Protein AF-A0A830GRB6-F1 (afdb_monomer)

Sequence (110 aa):
MAAAAADVAAIAKLDQRDVKALTEPMDIYADDPATRDDQIAVYNHGTRYVIDLVAETCDCPDMLHRRPAGGCKHTRRVAFMRGEREIPAGVDREAIDDALLEHIDDGGSR

pLDDT: mean 88.27, std 12.14, range [38.5, 97.19]

Solvent-accessible surface area (backbone atoms only — not comparable to full-atom values): 6394 Å² total; per-residue (Å²): 113,70,64,65,54,51,30,54,57,47,51,71,68,55,48,76,46,50,50,48,27,44,42,45,73,52,50,77,35,69,81,40,92,90,47,51,99,58,23,36,35,37,37,44,90,90,42,80,32,50,30,36,67,85,81,67,40,48,74,44,76,62,25,75,78,20,68,91,72,79,55,34,34,65,56,47,33,51,30,43,44,71,62,78,37,83,79,47,86,75,58,65,67,91,57,38,20,63,68,50,50,52,44,49,72,74,62,42,86,124

Structure (mmCIF, N/CA/C/O backbone):
data_AF-A0A830GRB6-F1
#
_entry.id   AF-A0A830GRB6-F1
#
loop_
_atom_site.group_PDB
_atom_site.id
_atom_site.type_symbol
_atom_site.label_atom_id
_atom_site.label_alt_id
_atom_site.label_comp_id
_atom_site.label_asym_id
_atom_site.label_entity_id
_atom_site.label_seq_id
_atom_site.pdbx_PDB_ins_code
_atom_site.Cartn_x
_atom_site.Cartn_y
_atom_site.Cartn_z
_atom_site.occupancy
_atom_site.B_iso_or_equiv
_atom_site.auth_seq_id
_atom_site.auth_comp_id
_atom_site.auth_asym_id
_atom_site.auth_atom_id
_atom_site.pdbx_PDB_model_num
ATOM 1 N N . MET A 1 1 ? -24.861 0.299 19.609 1.00 54.81 1 MET A N 1
ATOM 2 C CA . MET A 1 1 ? -23.697 0.372 20.524 1.00 54.81 1 MET A CA 1
ATOM 3 C C . MET A 1 1 ? -22.616 -0.662 20.207 1.00 54.81 1 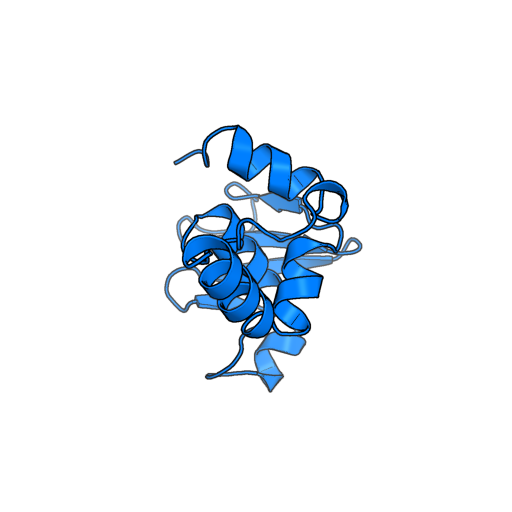MET A C 1
ATOM 5 O O . MET A 1 1 ? -21.455 -0.294 20.251 1.00 54.81 1 MET A O 1
ATOM 9 N N . ALA A 1 2 ? -22.956 -1.907 19.836 1.00 60.47 2 ALA A N 1
ATOM 10 C CA . ALA A 1 2 ? -21.959 -2.930 19.478 1.00 60.47 2 ALA A CA 1
ATOM 11 C C . ALA A 1 2 ? -21.102 -2.587 18.235 1.00 60.47 2 ALA A C 1
ATOM 13 O O . ALA A 1 2 ? -19.899 -2.806 18.268 1.00 60.47 2 ALA A O 1
ATOM 14 N N . ALA A 1 3 ? -21.696 -1.998 17.186 1.00 60.66 3 ALA A N 1
ATOM 15 C CA . ALA A 1 3 ? -20.972 -1.613 15.965 1.00 60.66 3 ALA A CA 1
ATOM 16 C C . ALA A 1 3 ? -19.862 -0.574 16.232 1.00 60.66 3 ALA A C 1
ATOM 18 O O . ALA A 1 3 ? -18.704 -0.831 15.940 1.00 60.66 3 ALA A O 1
ATOM 19 N N . ALA A 1 4 ? -20.183 0.520 16.932 1.00 62.38 4 ALA A N 1
ATOM 20 C CA . ALA A 1 4 ? -19.200 1.552 17.278 1.00 62.38 4 ALA A CA 1
ATOM 21 C C . ALA A 1 4 ? -18.025 1.024 18.132 1.00 62.38 4 ALA A C 1
ATOM 23 O O . ALA A 1 4 ? -16.897 1.483 17.991 1.00 62.38 4 ALA A O 1
ATOM 24 N N . ALA A 1 5 ? -18.266 0.046 19.014 1.00 68.31 5 ALA A N 1
ATOM 25 C CA . ALA A 1 5 ? -17.193 -0.582 19.788 1.00 68.31 5 ALA A CA 1
ATOM 26 C C . ALA A 1 5 ? -16.285 -1.472 18.917 1.00 68.31 5 ALA A C 1
ATOM 28 O O . ALA A 1 5 ? -15.077 -1.528 19.153 1.00 68.31 5 ALA A O 1
ATOM 29 N N . ALA A 1 6 ? -16.851 -2.141 17.905 1.00 70.06 6 ALA A N 1
ATOM 30 C CA . ALA A 1 6 ? -16.086 -2.909 16.926 1.00 70.06 6 ALA A CA 1
ATOM 31 C C . ALA A 1 6 ? -15.216 -1.994 16.046 1.00 70.06 6 ALA A C 1
ATOM 33 O O . ALA A 1 6 ? -14.046 -2.312 15.830 1.00 70.06 6 ALA A O 1
ATOM 34 N N . ASP A 1 7 ? -15.735 -0.831 15.641 1.00 79.12 7 ASP A N 1
ATOM 35 C CA . ASP A 1 7 ? -14.987 0.159 14.855 1.00 79.12 7 ASP A CA 1
ATOM 36 C C . ASP A 1 7 ? -13.774 0.699 15.622 1.00 79.12 7 ASP A C 1
ATOM 38 O O . ASP A 1 7 ? -12.660 0.710 15.100 1.00 79.12 7 ASP A O 1
ATOM 42 N N . VAL A 1 8 ? -13.944 1.062 16.900 1.00 82.62 8 VAL A N 1
ATOM 43 C CA . VAL A 1 8 ? -12.832 1.526 17.752 1.00 82.62 8 VAL A CA 1
ATOM 44 C C . VAL A 1 8 ? -11.763 0.442 17.918 1.00 82.62 8 VAL A C 1
ATOM 46 O O . VAL A 1 8 ? -10.569 0.733 17.842 1.00 82.62 8 VAL A O 1
ATOM 49 N N . ALA A 1 9 ? -12.166 -0.817 18.113 1.00 85.56 9 ALA A N 1
ATOM 50 C CA . ALA A 1 9 ? -11.226 -1.929 18.234 1.00 85.56 9 ALA A CA 1
ATOM 51 C C . ALA A 1 9 ? -10.479 -2.217 16.920 1.00 85.56 9 ALA A C 1
ATOM 53 O O . ALA A 1 9 ? -9.319 -2.627 16.959 1.00 85.56 9 ALA A O 1
ATOM 54 N N . ALA A 1 10 ? -11.120 -2.015 15.767 1.00 86.25 10 ALA A N 1
ATOM 55 C CA . ALA A 1 10 ? -10.490 -2.156 14.458 1.00 86.25 10 ALA A CA 1
ATOM 56 C C . ALA A 1 10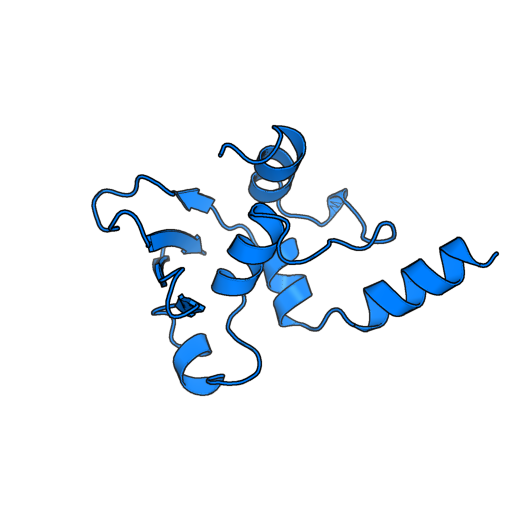 ? -9.484 -1.025 14.192 1.00 86.25 10 ALA A C 1
ATOM 58 O O . ALA A 1 10 ? -8.353 -1.302 13.799 1.00 86.25 10 ALA A O 1
ATOM 59 N N . ILE A 1 11 ? -9.842 0.224 14.508 1.00 88.38 11 ILE A N 1
ATOM 60 C CA . ILE A 1 11 ? -8.931 1.376 14.422 1.00 88.38 11 ILE A CA 1
ATOM 61 C C . ILE A 1 11 ? -7.717 1.180 15.337 1.00 88.38 11 ILE A C 1
ATOM 63 O O . ILE A 1 11 ? -6.591 1.423 14.919 1.00 88.38 11 ILE A O 1
ATOM 67 N N . ALA A 1 12 ? -7.912 0.672 16.558 1.00 89.75 12 ALA A N 1
ATOM 68 C CA . ALA A 1 12 ? -6.823 0.432 17.509 1.00 89.75 12 ALA A CA 1
ATOM 69 C C . ALA A 1 12 ? -5.793 -0.619 17.042 1.00 89.75 12 ALA A C 1
ATOM 71 O O . ALA A 1 12 ? -4.708 -0.702 17.615 1.00 89.75 12 ALA A O 1
ATOM 72 N N . LYS A 1 13 ? -6.118 -1.430 16.025 1.00 90.44 13 LYS A N 1
ATOM 73 C CA . LYS A 1 13 ? -5.185 -2.387 15.407 1.00 90.44 13 LYS A CA 1
ATOM 74 C C . LYS A 1 13 ? -4.341 -1.769 14.294 1.00 90.44 13 LYS A C 1
ATOM 76 O O . LYS A 1 13 ? -3.365 -2.399 13.891 1.00 90.44 13 LYS A O 1
ATOM 81 N N . LEU A 1 14 ? -4.712 -0.590 13.789 1.00 92.50 14 LEU A N 1
ATOM 82 C CA . LEU A 1 14 ? -3.916 0.118 12.793 1.00 92.50 14 LEU A CA 1
ATOM 83 C C . LEU A 1 14 ? -2.641 0.637 13.455 1.00 92.50 14 LEU A C 1
ATOM 85 O O . LEU A 1 14 ? -2.691 1.391 14.427 1.00 92.50 14 LEU A O 1
ATOM 89 N N . ASP A 1 15 ? -1.489 0.242 12.926 1.00 93.12 15 ASP A N 1
ATOM 90 C CA . ASP A 1 15 ? -0.208 0.781 13.375 1.00 93.12 15 ASP A CA 1
ATOM 91 C C . ASP A 1 15 ? 0.254 1.958 12.490 1.00 93.12 15 ASP A C 1
ATOM 93 O O . ASP A 1 15 ? -0.382 2.336 11.505 1.00 93.12 15 ASP A O 1
ATOM 97 N N . GLN A 1 16 ? 1.407 2.549 12.815 1.00 93.56 16 GLN A N 1
ATOM 98 C CA . GLN A 1 16 ? 1.951 3.692 12.071 1.00 93.56 16 GLN A CA 1
ATOM 99 C C . GLN A 1 16 ? 2.134 3.421 10.564 1.00 93.56 16 GLN A C 1
ATOM 101 O O . GLN A 1 16 ? 2.063 4.348 9.758 1.00 93.56 16 GLN A O 1
ATOM 106 N N . ARG A 1 17 ? 2.432 2.185 10.158 1.00 94.81 17 ARG A N 1
ATOM 107 C CA . ARG A 1 17 ? 2.605 1.820 8.748 1.00 94.81 17 ARG A CA 1
ATOM 108 C C . ARG A 1 17 ? 1.275 1.623 8.046 1.00 94.81 17 ARG A C 1
ATOM 110 O O . ARG A 1 17 ? 1.235 1.893 6.854 1.00 94.81 17 ARG A O 1
ATOM 117 N N . ASP A 1 18 ? 0.221 1.241 8.759 1.00 95.62 18 ASP A N 1
ATOM 118 C CA . ASP A 1 18 ? -1.136 1.292 8.210 1.00 95.62 18 ASP A CA 1
ATOM 119 C C . ASP A 1 18 ? -1.563 2.724 7.960 1.00 95.62 18 ASP A C 1
ATOM 121 O O . ASP A 1 18 ? -2.006 3.036 6.865 1.00 95.62 18 ASP A O 1
ATOM 125 N N . VAL A 1 19 ? -1.338 3.609 8.933 1.00 96.06 19 VAL A N 1
ATOM 126 C CA . VAL A 1 19 ? -1.643 5.034 8.772 1.00 96.06 19 VAL A CA 1
ATOM 127 C C . VAL A 1 19 ? -0.891 5.592 7.566 1.00 96.06 19 VAL A C 1
ATOM 129 O O . VAL A 1 19 ? -1.507 6.120 6.655 1.00 96.06 19 VAL A O 1
ATOM 132 N N . LYS A 1 20 ? 0.427 5.376 7.478 1.00 96.62 20 LYS A N 1
ATOM 133 C CA . LYS A 1 20 ? 1.215 5.811 6.311 1.00 96.62 20 LYS A CA 1
ATOM 134 C C . LYS A 1 20 ? 0.750 5.170 5.004 1.00 96.62 20 LYS A C 1
ATOM 136 O O . LYS A 1 20 ? 0.777 5.821 3.969 1.00 96.62 20 LYS A O 1
ATOM 141 N N . ALA A 1 21 ? 0.358 3.899 5.041 1.00 96.81 21 ALA A N 1
ATOM 142 C CA . ALA A 1 21 ? -0.182 3.217 3.878 1.00 96.81 21 ALA A CA 1
ATOM 143 C C . ALA A 1 21 ? -1.521 3.809 3.439 1.00 96.81 21 ALA A C 1
ATOM 145 O O . ALA A 1 21 ? -1.765 3.840 2.247 1.00 96.81 21 ALA A O 1
ATOM 146 N N . LEU A 1 22 ? -2.355 4.306 4.348 1.00 97.00 22 LEU A N 1
ATOM 147 C CA . LEU A 1 22 ? -3.633 4.929 4.012 1.00 97.00 22 LEU A CA 1
ATOM 148 C C . LEU A 1 22 ? -3.473 6.385 3.563 1.00 97.00 22 LEU A C 1
ATOM 150 O O . LEU A 1 22 ? -4.133 6.777 2.614 1.00 97.00 22 LEU A O 1
ATOM 154 N N . THR A 1 23 ? -2.594 7.164 4.199 1.00 96.81 23 THR A N 1
ATOM 155 C CA . THR A 1 23 ? -2.611 8.634 4.082 1.00 96.81 23 THR A CA 1
ATOM 156 C C . THR A 1 23 ? -1.470 9.250 3.268 1.00 96.81 23 THR A C 1
ATOM 158 O O . THR A 1 23 ? -1.536 10.428 2.938 1.00 96.81 23 THR A O 1
ATOM 161 N N . GLU A 1 24 ? -0.356 8.547 3.022 1.00 97.12 24 GLU A N 1
ATOM 162 C CA . GLU A 1 24 ? 0.741 9.131 2.228 1.00 97.12 24 GLU A CA 1
ATOM 163 C C . GLU A 1 24 ? 0.445 9.033 0.722 1.00 97.12 24 GLU A C 1
ATOM 165 O O . GLU A 1 24 ? -0.062 7.996 0.292 1.00 97.12 24 GLU A O 1
ATOM 170 N N . PRO A 1 25 ? 0.827 10.035 -0.092 1.00 96.31 25 PRO A N 1
ATOM 171 C CA . PRO A 1 25 ? 0.618 9.993 -1.535 1.00 96.31 25 PRO A CA 1
ATOM 172 C C . PRO A 1 25 ? 1.417 8.858 -2.175 1.00 96.31 25 PRO A C 1
ATOM 174 O O . PRO A 1 25 ? 2.655 8.835 -2.096 1.00 96.31 25 PRO A O 1
ATOM 177 N N . MET A 1 26 ? 0.707 7.896 -2.771 1.00 96.38 26 MET A N 1
ATOM 178 C CA . MET A 1 26 ? 1.302 6.760 -3.475 1.00 96.38 26 MET A CA 1
ATOM 179 C C . MET A 1 26 ? 0.453 6.309 -4.659 1.00 96.38 26 MET A C 1
ATOM 181 O O . MET A 1 26 ? -0.707 5.940 -4.493 1.00 96.38 26 MET A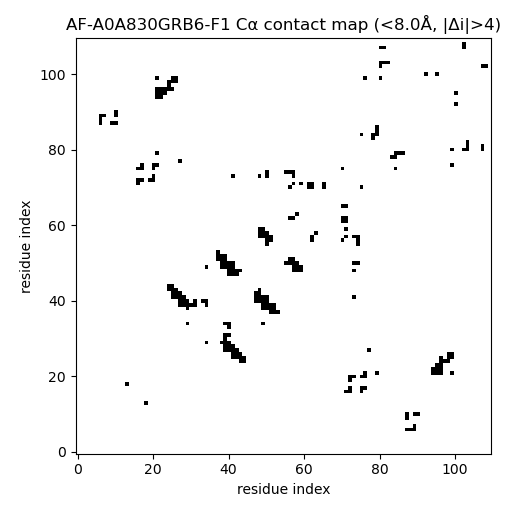 O 1
ATOM 185 N N . ASP A 1 27 ? 1.097 6.189 -5.812 1.00 94.62 27 ASP A N 1
ATOM 186 C CA . ASP A 1 27 ? 0.473 5.679 -7.029 1.00 94.62 27 ASP A CA 1
ATOM 187 C C . ASP A 1 27 ? 0.794 4.194 -7.205 1.00 94.62 27 ASP A C 1
ATOM 189 O O . ASP A 1 27 ? 1.925 3.763 -6.949 1.00 94.62 27 ASP A O 1
ATOM 193 N N . ILE A 1 28 ? -0.184 3.409 -7.655 1.00 94.25 28 ILE A N 1
ATOM 194 C CA . ILE A 1 28 ? -0.030 1.973 -7.884 1.00 94.25 28 ILE A CA 1
ATOM 195 C C . ILE A 1 28 ? -0.225 1.668 -9.368 1.00 94.25 28 ILE A C 1
ATOM 197 O O . ILE A 1 28 ? -1.201 2.110 -9.962 1.00 94.25 28 ILE A O 1
ATOM 201 N N . TYR A 1 29 ? 0.682 0.882 -9.944 1.00 93.50 29 TYR A N 1
ATOM 202 C CA . TYR A 1 29 ? 0.634 0.463 -11.343 1.00 93.50 29 TYR A CA 1
ATOM 203 C C . TYR A 1 29 ? 0.826 -1.052 -11.428 1.00 93.50 29 TYR A C 1
ATOM 205 O O . TYR A 1 29 ? 1.884 -1.577 -11.066 1.00 93.50 29 TYR A O 1
ATOM 213 N N . ALA A 1 30 ? -0.212 -1.759 -11.877 1.00 91.00 30 ALA A N 1
ATOM 214 C CA . ALA A 1 30 ? -0.163 -3.205 -12.099 1.00 91.00 30 ALA A CA 1
ATOM 215 C C . ALA A 1 30 ? 0.534 -3.566 -13.425 1.00 91.00 30 ALA A C 1
ATOM 217 O O . ALA A 1 30 ? 1.100 -4.646 -13.554 1.00 91.00 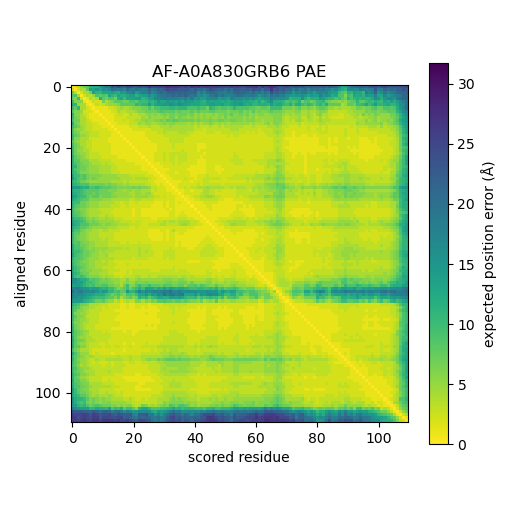30 ALA A O 1
ATOM 218 N N . ASP A 1 31 ? 0.527 -2.648 -14.389 1.00 91.56 31 ASP A N 1
ATOM 219 C CA . ASP A 1 31 ? 1.045 -2.793 -15.750 1.00 91.56 31 ASP A CA 1
ATOM 220 C C . ASP A 1 31 ? 2.348 -2.003 -15.989 1.00 91.56 31 ASP A C 1
ATOM 222 O O 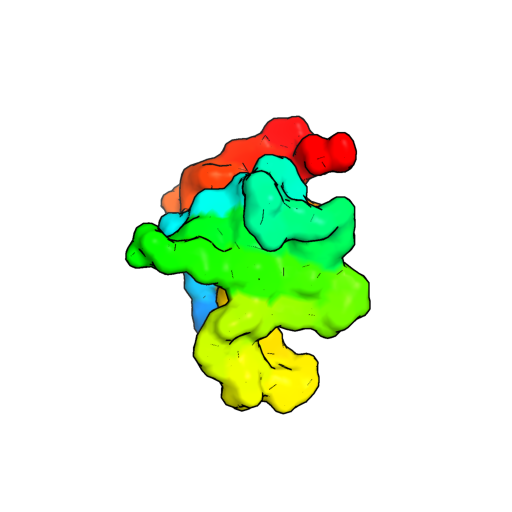. ASP A 1 31 ? 2.662 -1.622 -17.120 1.00 91.56 31 ASP A O 1
ATOM 226 N N . ASP A 1 32 ? 3.134 -1.754 -14.934 1.00 95.25 32 ASP A N 1
ATOM 227 C CA . ASP A 1 32 ? 4.439 -1.097 -15.066 1.00 95.25 32 ASP A CA 1
ATOM 228 C C . ASP A 1 32 ? 5.375 -1.940 -15.960 1.00 95.25 32 ASP A C 1
ATOM 230 O O . ASP A 1 32 ? 5.546 -3.138 -15.737 1.00 95.25 32 ASP A O 1
ATOM 234 N N . PRO A 1 33 ? 6.057 -1.347 -16.957 1.00 93.38 33 PRO A N 1
ATOM 235 C CA . PRO A 1 33 ? 6.941 -2.096 -17.855 1.00 93.38 33 PRO A CA 1
ATOM 236 C C . PRO A 1 33 ? 8.095 -2.844 -17.168 1.00 93.38 33 PRO A C 1
ATOM 238 O O . PRO A 1 33 ? 8.753 -3.671 -17.801 1.00 93.38 33 PRO A O 1
ATOM 241 N N . ALA A 1 34 ? 8.411 -2.514 -15.914 1.00 87.12 34 ALA A N 1
ATOM 242 C CA . ALA A 1 34 ? 9.439 -3.174 -15.121 1.00 87.12 34 ALA A CA 1
ATOM 243 C C . ALA A 1 34 ? 8.899 -4.259 -14.176 1.00 87.12 34 ALA A C 1
ATOM 245 O O . ALA A 1 34 ? 9.706 -4.858 -13.460 1.00 87.12 34 ALA A O 1
ATOM 246 N N . THR A 1 35 ? 7.588 -4.508 -14.146 1.00 95.31 35 THR A N 1
ATOM 247 C CA . THR A 1 35 ? 6.977 -5.581 -13.354 1.00 95.31 35 THR A CA 1
ATOM 248 C C . THR A 1 35 ? 6.656 -6.805 -14.208 1.00 95.31 35 THR A C 1
ATOM 250 O O . THR A 1 35 ? 6.578 -6.760 -15.435 1.00 95.31 35 THR A O 1
ATOM 253 N N . ARG A 1 36 ? 6.543 -7.948 -13.532 1.00 94.19 36 ARG A N 1
ATOM 254 C CA . ARG A 1 36 ? 5.996 -9.202 -14.066 1.00 94.19 36 ARG A CA 1
ATOM 255 C C . ARG A 1 36 ? 4.534 -9.347 -13.635 1.00 94.19 36 ARG A C 1
ATOM 257 O O . ARG A 1 36 ? 4.085 -8.597 -12.778 1.00 94.19 36 ARG A O 1
ATOM 264 N N . ASP A 1 37 ? 3.834 -10.346 -14.167 1.00 91.81 37 ASP A N 1
ATOM 265 C CA . ASP A 1 37 ? 2.412 -10.612 -13.875 1.00 91.81 37 ASP A CA 1
ATOM 266 C C . ASP A 1 37 ? 2.098 -10.765 -12.372 1.00 91.81 37 ASP A C 1
ATOM 268 O O . ASP A 1 37 ? 0.985 -10.496 -11.929 1.00 91.81 37 ASP A O 1
ATOM 272 N N . ASP A 1 38 ? 3.073 -11.206 -11.574 1.00 94.25 38 ASP A N 1
ATOM 273 C CA . ASP A 1 38 ? 2.976 -11.388 -10.125 1.00 94.25 38 ASP A CA 1
ATOM 274 C C . ASP A 1 38 ? 3.528 -10.201 -9.319 1.00 94.25 38 ASP A C 1
ATOM 276 O O . ASP A 1 38 ? 3.756 -10.314 -8.110 1.00 94.25 38 ASP A O 1
ATOM 280 N N . GLN A 1 39 ? 3.763 -9.064 -9.975 1.00 96.31 39 GLN A N 1
ATOM 281 C CA . GLN A 1 39 ? 4.387 -7.895 -9.378 1.00 96.31 39 GLN A CA 1
ATOM 282 C C . GLN A 1 39 ? 3.601 -6.613 -9.629 1.00 96.31 39 GLN A C 1
ATOM 284 O O . GLN A 1 39 ? 3.012 -6.408 -10.682 1.00 96.31 39 GLN A O 1
ATOM 289 N N . ILE A 1 40 ? 3.647 -5.714 -8.649 1.00 95.75 40 ILE A N 1
ATOM 290 C CA . ILE A 1 40 ? 3.012 -4.398 -8.713 1.00 95.75 40 ILE A CA 1
ATOM 291 C C . ILE A 1 40 ? 4.049 -3.325 -8.402 1.00 95.75 40 ILE A C 1
ATOM 293 O O . ILE A 1 40 ? 4.817 -3.452 -7.444 1.00 95.75 40 ILE A O 1
ATOM 297 N N . ALA A 1 41 ? 4.056 -2.250 -9.186 1.00 97.19 41 ALA A N 1
ATOM 298 C CA . ALA A 1 41 ? 4.870 -1.081 -8.908 1.00 97.19 41 ALA A CA 1
ATOM 299 C C . ALA A 1 41 ? 4.092 -0.099 -8.030 1.00 97.19 41 ALA A C 1
ATOM 301 O O . ALA A 1 41 ? 2.932 0.214 -8.291 1.00 97.19 41 ALA A O 1
ATOM 302 N N . VAL A 1 42 ? 4.751 0.416 -6.996 1.00 97.00 42 VAL A N 1
ATOM 303 C CA . VAL A 1 42 ? 4.246 1.515 -6.174 1.00 97.00 42 VAL A CA 1
ATOM 304 C C . VAL A 1 42 ? 5.232 2.664 -6.238 1.00 97.00 42 VAL A C 1
ATOM 306 O O . VAL A 1 42 ? 6.402 2.519 -5.873 1.00 97.00 42 VAL A O 1
ATOM 309 N N . TYR A 1 43 ? 4.753 3.821 -6.668 1.00 96.88 43 TYR A N 1
ATOM 310 C CA . TYR A 1 43 ? 5.516 5.056 -6.666 1.00 96.88 43 TYR A CA 1
ATOM 311 C C . TYR A 1 43 ? 5.226 5.822 -5.383 1.00 96.88 43 TYR A C 1
ATOM 313 O O . TYR A 1 43 ? 4.082 6.051 -5.011 1.00 96.88 43 TYR A O 1
ATOM 321 N N . ASN A 1 44 ? 6.281 6.206 -4.674 1.00 95.88 44 ASN A N 1
ATOM 322 C CA . ASN A 1 44 ? 6.186 6.972 -3.440 1.00 95.88 44 ASN A CA 1
ATOM 323 C C . ASN A 1 44 ? 7.291 8.032 -3.441 1.00 95.88 44 ASN A C 1
ATOM 325 O O . ASN A 1 44 ? 8.472 7.695 -3.554 1.00 95.88 44 ASN A O 1
ATOM 329 N N . HIS A 1 45 ? 6.908 9.310 -3.351 1.00 92.00 45 HIS A N 1
ATOM 330 C CA . HIS A 1 45 ? 7.831 10.453 -3.409 1.00 92.00 45 HIS A CA 1
ATOM 331 C C . HIS A 1 45 ? 8.838 10.368 -4.578 1.00 92.00 45 HIS A C 1
ATOM 333 O O . HIS A 1 45 ? 10.035 10.599 -4.408 1.00 92.00 45 HIS A O 1
ATOM 339 N N . GLY A 1 46 ? 8.363 9.989 -5.771 1.00 91.62 46 GLY A N 1
ATOM 340 C CA . GLY A 1 46 ? 9.187 9.885 -6.982 1.00 91.62 46 GLY A CA 1
ATOM 341 C C . GLY A 1 46 ? 10.123 8.671 -7.038 1.00 91.62 46 GLY A C 1
ATOM 342 O O . GLY A 1 46 ? 10.880 8.535 -7.995 1.00 91.62 46 GLY A O 1
ATOM 343 N N . THR A 1 47 ? 10.076 7.778 -6.046 1.00 95.88 47 THR A N 1
ATOM 344 C CA . THR A 1 47 ? 10.805 6.504 -6.067 1.00 95.88 47 THR A CA 1
ATOM 345 C C . THR A 1 47 ? 9.840 5.365 -6.356 1.00 95.88 47 THR A C 1
ATOM 347 O O . THR A 1 47 ? 8.804 5.252 -5.701 1.00 95.88 47 THR A O 1
ATOM 350 N N . ARG A 1 48 ? 10.193 4.511 -7.318 1.00 97.06 48 ARG A N 1
ATOM 351 C CA . ARG A 1 48 ? 9.462 3.276 -7.604 1.00 97.06 48 ARG A CA 1
ATOM 352 C C . ARG A 1 48 ? 9.943 2.157 -6.690 1.00 97.06 48 ARG A C 1
ATOM 354 O O . ARG A 1 48 ? 11.149 1.951 -6.566 1.00 97.06 48 ARG A O 1
ATOM 361 N N . TYR A 1 49 ? 8.997 1.411 -6.142 1.00 96.62 49 TYR A N 1
ATOM 362 C CA . TYR A 1 49 ? 9.226 0.176 -5.410 1.00 96.62 49 TYR A CA 1
ATOM 363 C C . TYR A 1 49 ? 8.413 -0.949 -6.038 1.00 96.62 49 TYR A C 1
ATOM 365 O O . TYR A 1 49 ? 7.242 -0.752 -6.360 1.00 96.62 49 TYR A O 1
ATOM 373 N N . VAL A 1 50 ? 9.019 -2.117 -6.212 1.00 97.00 50 VAL A N 1
ATOM 374 C CA . VAL A 1 50 ? 8.351 -3.298 -6.765 1.00 97.00 50 VAL A CA 1
ATOM 375 C C . VAL A 1 50 ? 7.923 -4.219 -5.633 1.00 97.00 50 VAL A C 1
ATOM 377 O O . VAL A 1 50 ? 8.702 -4.538 -4.730 1.00 97.00 50 VAL A O 1
ATOM 380 N N . ILE A 1 51 ? 6.662 -4.636 -5.686 1.00 95.62 51 ILE A N 1
ATOM 381 C CA . ILE A 1 51 ? 6.052 -5.570 -4.751 1.00 95.62 51 ILE A CA 1
ATOM 382 C C . ILE A 1 51 ? 5.837 -6.893 -5.466 1.00 95.62 51 ILE A C 1
ATOM 384 O O . ILE A 1 51 ? 5.199 -6.926 -6.508 1.00 95.62 51 ILE A O 1
ATOM 388 N N . ASP A 1 52 ? 6.350 -7.968 -4.888 1.00 94.56 52 ASP A N 1
ATOM 389 C CA . ASP A 1 52 ? 6.093 -9.340 -5.304 1.00 94.56 52 ASP A CA 1
ATOM 390 C C . ASP A 1 52 ? 4.884 -9.868 -4.531 1.00 94.56 52 ASP A C 1
ATOM 392 O O . ASP A 1 52 ? 4.929 -9.959 -3.301 1.00 94.56 52 ASP A O 1
ATOM 396 N N . LEU A 1 53 ? 3.797 -10.170 -5.241 1.00 92.25 53 LEU A N 1
ATOM 397 C CA . LEU A 1 53 ? 2.530 -10.594 -4.646 1.00 92.25 53 LEU A CA 1
ATOM 398 C C . LEU A 1 53 ? 2.592 -12.024 -4.102 1.00 92.25 53 LEU A C 1
ATOM 400 O O . LEU A 1 53 ? 1.859 -12.351 -3.174 1.00 92.25 53 LEU A O 1
ATOM 404 N N . VAL A 1 54 ? 3.471 -12.868 -4.645 1.00 91.25 54 VAL A N 1
ATOM 405 C CA . VAL A 1 54 ? 3.598 -14.275 -4.240 1.00 91.25 54 VAL A CA 1
ATOM 406 C C . VAL A 1 54 ? 4.460 -14.396 -2.989 1.00 91.25 54 VAL A C 1
ATOM 408 O O . VAL A 1 54 ? 4.100 -15.091 -2.042 1.00 91.25 54 VAL A O 1
ATOM 411 N N . ALA A 1 55 ? 5.600 -13.707 -2.959 1.00 90.38 55 ALA A N 1
ATOM 412 C CA . ALA A 1 55 ? 6.468 -13.638 -1.785 1.00 90.38 55 ALA A CA 1
ATOM 413 C C . ALA A 1 55 ? 5.967 -12.629 -0.730 1.00 90.38 55 ALA A C 1
ATOM 415 O O . ALA A 1 55 ? 6.537 -12.522 0.367 1.00 90.38 55 ALA A O 1
ATOM 416 N N . GLU A 1 56 ? 4.947 -11.846 -1.087 1.00 90.25 56 GLU A N 1
ATOM 417 C CA . GLU A 1 56 ? 4.413 -10.705 -0.343 1.00 90.25 56 GLU A CA 1
ATOM 418 C C . GLU A 1 56 ? 5.509 -9.681 0.009 1.00 90.25 56 GLU A C 1
ATOM 420 O O . GLU A 1 56 ? 5.462 -9.049 1.066 1.00 90.25 56 GLU A O 1
ATOM 425 N N . THR A 1 57 ? 6.553 -9.554 -0.826 1.00 92.62 57 THR A N 1
ATOM 426 C CA . THR A 1 57 ? 7.756 -8.722 -0.590 1.00 92.62 57 THR A CA 1
ATOM 427 C C . THR A 1 57 ? 7.717 -7.392 -1.299 1.00 92.62 57 THR A C 1
ATOM 429 O O . THR A 1 57 ? 7.024 -7.231 -2.281 1.00 92.62 57 THR A O 1
ATOM 432 N N . CYS A 1 58 ? 8.465 -6.428 -0.774 1.00 94.75 58 CYS A N 1
ATOM 433 C CA . CYS A 1 58 ? 8.715 -5.140 -1.398 1.00 94.75 58 CYS A CA 1
ATOM 434 C C . CYS A 1 58 ? 10.230 -4.936 -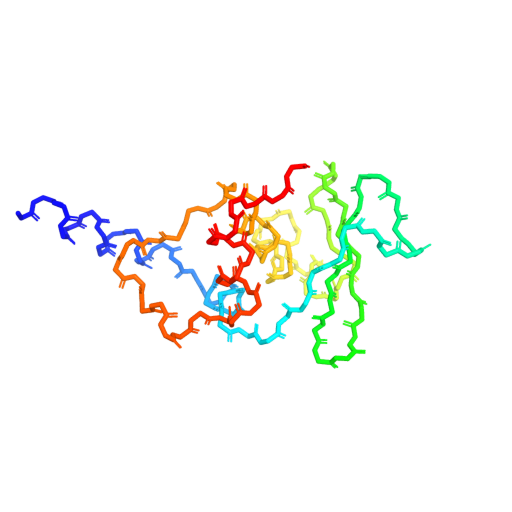1.423 1.00 94.75 58 CYS A C 1
ATOM 436 O O . CYS A 1 58 ? 10.909 -5.309 -0.463 1.00 94.75 58 CYS A O 1
ATOM 438 N N . ASP A 1 59 ? 10.757 -4.340 -2.483 1.00 94.62 59 ASP A N 1
ATOM 439 C CA . ASP A 1 59 ? 12.185 -4.035 -2.623 1.00 94.62 59 ASP A CA 1
ATOM 440 C C . ASP A 1 59 ? 12.643 -2.800 -1.818 1.00 94.62 59 ASP A C 1
ATOM 442 O O . ASP A 1 59 ? 13.826 -2.450 -1.820 1.00 94.62 59 ASP A O 1
ATOM 446 N N . CYS A 1 60 ? 11.735 -2.137 -1.094 1.00 94.81 60 CYS A N 1
ATOM 447 C CA . CYS A 1 60 ? 12.074 -0.945 -0.332 1.00 94.81 60 CYS A CA 1
ATOM 448 C C . CYS A 1 60 ? 12.964 -1.253 0.895 1.00 94.81 60 CYS A C 1
ATOM 450 O O . CYS A 1 60 ? 12.833 -2.308 1.527 1.00 94.81 60 CYS A O 1
ATOM 452 N N . PRO A 1 61 ? 13.819 -0.304 1.332 1.00 92.88 61 PRO A N 1
ATOM 453 C CA . PRO A 1 61 ? 14.702 -0.517 2.483 1.00 92.88 61 PRO A CA 1
ATOM 454 C C . PRO A 1 61 ? 13.971 -0.843 3.796 1.00 92.88 61 PRO A C 1
ATOM 456 O O . PRO A 1 61 ? 14.486 -1.597 4.617 1.00 92.88 61 PRO A O 1
ATOM 459 N N . ASP A 1 62 ? 12.759 -0.312 4.004 1.00 92.12 62 ASP A N 1
ATOM 460 C CA . ASP A 1 62 ? 11.960 -0.591 5.211 1.00 92.12 62 ASP A CA 1
ATOM 461 C C . ASP A 1 62 ? 11.564 -2.077 5.276 1.00 92.12 62 ASP A C 1
ATOM 463 O O . ASP A 1 62 ? 11.559 -2.654 6.360 1.00 92.12 62 ASP A O 1
ATOM 467 N N . MET A 1 63 ? 11.320 -2.734 4.133 1.00 91.44 63 MET A N 1
ATOM 468 C CA . MET A 1 63 ? 10.986 -4.162 4.095 1.00 91.44 63 MET A CA 1
ATOM 469 C C . MET A 1 63 ? 12.138 -5.034 4.611 1.00 91.44 63 MET A C 1
ATOM 471 O O . MET A 1 63 ? 11.896 -5.981 5.363 1.00 91.44 63 MET A O 1
ATOM 475 N N . LEU A 1 64 ? 13.389 -4.695 4.279 1.00 85.56 64 LEU A N 1
ATOM 476 C CA . LEU A 1 64 ? 14.575 -5.450 4.712 1.00 85.56 64 LEU A CA 1
ATOM 477 C C . LEU A 1 64 ? 14.696 -5.531 6.239 1.00 85.56 64 LEU A C 1
ATOM 479 O O . LEU A 1 64 ? 15.160 -6.534 6.775 1.00 85.56 64 LEU A O 1
ATOM 483 N N . HIS A 1 65 ? 14.243 -4.499 6.949 1.00 85.88 65 HIS A N 1
ATOM 484 C CA . HIS A 1 65 ? 14.309 -4.429 8.410 1.00 85.88 65 HIS A CA 1
ATOM 485 C C . HIS A 1 65 ? 13.079 -5.014 9.120 1.00 85.88 65 HIS A C 1
ATOM 487 O O . HIS A 1 65 ? 13.067 -5.105 10.347 1.00 85.88 65 HIS A O 1
ATOM 493 N N . ARG A 1 66 ? 12.027 -5.371 8.374 1.00 81.44 66 ARG A N 1
ATOM 494 C CA . ARG A 1 66 ? 10.697 -5.726 8.907 1.00 81.44 66 ARG A CA 1
ATOM 495 C C . ARG A 1 66 ? 10.236 -7.121 8.478 1.00 81.44 66 ARG A C 1
ATOM 497 O O . ARG A 1 66 ? 9.084 -7.494 8.684 1.00 81.44 66 ARG A O 1
ATOM 504 N N . ARG A 1 67 ? 11.127 -7.903 7.867 1.00 75.69 67 ARG A N 1
ATOM 505 C CA . ARG A 1 67 ? 10.895 -9.312 7.538 1.00 75.69 67 ARG A CA 1
ATOM 506 C C . ARG A 1 67 ? 11.083 -10.203 8.774 1.00 75.69 67 ARG A C 1
ATOM 508 O O . ARG A 1 67 ? 12.019 -9.972 9.536 1.00 75.69 67 ARG A O 1
ATOM 515 N N . PRO A 1 68 ? 10.258 -11.251 8.957 1.00 65.00 68 PRO A N 1
ATOM 516 C CA . PRO A 1 68 ? 9.036 -11.576 8.207 1.00 65.00 68 PRO A CA 1
ATOM 517 C C . PRO A 1 68 ? 7.779 -10.859 8.736 1.00 65.00 68 PRO A C 1
ATOM 519 O O . PRO A 1 68 ? 6.760 -10.849 8.058 1.00 65.00 68 PRO A O 1
ATOM 522 N N . ALA A 1 69 ? 7.833 -10.273 9.936 1.00 62.50 69 ALA A N 1
ATOM 523 C CA . ALA A 1 69 ? 6.666 -9.731 10.623 1.00 62.50 69 ALA A CA 1
ATOM 524 C C . ALA A 1 69 ? 6.621 -8.197 10.560 1.00 62.50 69 ALA A C 1
ATOM 526 O O . ALA A 1 69 ? 7.466 -7.511 11.134 1.00 62.50 69 ALA A O 1
ATOM 527 N N . GLY A 1 70 ? 5.584 -7.663 9.914 1.00 70.12 70 GLY A N 1
ATOM 528 C CA . GLY A 1 70 ? 5.252 -6.237 9.939 1.00 70.12 70 GLY A CA 1
ATOM 529 C C . GLY A 1 70 ? 5.224 -5.576 8.565 1.00 70.12 70 GLY A C 1
ATOM 530 O O . GLY A 1 70 ? 4.443 -4.646 8.385 1.00 70.12 70 GLY A O 1
ATOM 531 N N . GLY A 1 71 ? 5.989 -6.069 7.588 1.00 87.19 71 GLY A N 1
ATOM 532 C CA . GLY A 1 71 ? 5.996 -5.526 6.224 1.00 87.19 71 GLY A CA 1
ATOM 533 C C . GLY A 1 71 ? 6.330 -4.027 6.151 1.00 87.19 71 GLY A C 1
ATOM 534 O O . GLY A 1 71 ? 6.607 -3.369 7.155 1.00 87.19 71 GLY A O 1
ATOM 535 N N . CYS A 1 72 ? 6.311 -3.468 4.944 1.00 95.31 72 CYS A N 1
ATOM 536 C CA . CYS A 1 72 ? 6.445 -2.028 4.738 1.00 95.31 72 CYS A CA 1
ATOM 537 C C . CYS A 1 72 ? 5.079 -1.399 4.426 1.00 95.31 72 CYS A C 1
ATOM 539 O O . CYS A 1 72 ? 4.098 -2.090 4.137 1.00 95.31 72 CYS A O 1
ATOM 541 N N . LYS A 1 73 ? 5.023 -0.065 4.443 1.00 95.31 73 LYS A N 1
ATOM 542 C CA . LYS A 1 73 ? 3.821 0.687 4.045 1.00 95.31 73 LYS A CA 1
ATOM 543 C C . LYS A 1 73 ? 3.377 0.384 2.604 1.00 95.31 73 LYS A C 1
ATOM 545 O O . LYS A 1 73 ? 2.184 0.388 2.341 1.00 95.31 73 LYS A O 1
ATOM 550 N N . HIS A 1 74 ? 4.304 0.079 1.692 1.00 96.44 74 HIS A N 1
ATOM 551 C CA . HIS A 1 74 ? 3.993 -0.163 0.277 1.00 96.44 74 HIS A CA 1
ATOM 552 C C . HIS A 1 74 ? 3.228 -1.474 0.070 1.00 96.44 74 HIS A C 1
ATOM 554 O O . HIS A 1 74 ? 2.189 -1.476 -0.580 1.00 96.44 74 HIS A O 1
ATOM 560 N N . THR A 1 75 ? 3.663 -2.569 0.702 1.00 95.06 75 THR A N 1
ATOM 561 C CA . THR A 1 75 ? 2.910 -3.837 0.687 1.00 95.06 75 THR A CA 1
ATOM 562 C C . THR A 1 75 ? 1.525 -3.661 1.306 1.00 95.06 75 THR A C 1
ATOM 564 O O . THR A 1 75 ? 0.540 -4.167 0.781 1.00 95.06 75 THR A O 1
ATOM 567 N N . ARG A 1 76 ? 1.421 -2.890 2.396 1.00 95.25 76 ARG A N 1
ATOM 568 C CA . ARG A 1 76 ? 0.131 -2.608 3.042 1.00 95.25 76 ARG A CA 1
ATOM 569 C C . ARG A 1 76 ? -0.788 -1.752 2.170 1.00 95.25 76 ARG A C 1
ATOM 571 O O . ARG A 1 76 ? -1.980 -2.022 2.140 1.00 95.25 76 ARG A O 1
ATOM 578 N N . ARG A 1 77 ? -0.247 -0.773 1.435 1.00 96.44 77 ARG A N 1
ATOM 579 C CA . ARG A 1 77 ? -0.981 0.024 0.435 1.00 96.44 77 ARG A CA 1
ATOM 580 C C . ARG A 1 77 ? -1.617 -0.883 -0.620 1.00 96.44 77 ARG A C 1
ATOM 582 O O . ARG A 1 77 ? -2.808 -0.753 -0.876 1.00 96.44 77 ARG A O 1
ATOM 589 N N . VAL A 1 78 ? -0.862 -1.844 -1.156 1.00 94.94 78 VAL A N 1
ATOM 590 C CA . VAL A 1 78 ? -1.404 -2.836 -2.101 1.00 94.94 78 VAL A CA 1
ATOM 591 C C . VAL A 1 78 ? -2.454 -3.733 -1.444 1.00 94.94 78 VAL A C 1
ATOM 593 O O . VAL A 1 78 ? -3.497 -3.971 -2.044 1.00 94.94 78 VAL A O 1
ATOM 596 N N . ALA A 1 79 ? -2.237 -4.179 -0.206 1.00 94.12 79 ALA A N 1
ATOM 597 C CA . ALA A 1 79 ? -3.212 -5.004 0.507 1.00 94.12 79 ALA A CA 1
ATOM 598 C C . ALA A 1 79 ? -4.544 -4.270 0.758 1.00 94.12 79 ALA A C 1
ATOM 600 O O . ALA A 1 79 ? -5.605 -4.875 0.619 1.00 94.12 79 ALA A O 1
ATOM 601 N N . PHE A 1 80 ? -4.509 -2.974 1.095 1.00 94.56 80 PHE A N 1
ATOM 602 C CA . PHE A 1 80 ? -5.717 -2.148 1.211 1.00 94.56 80 PHE A CA 1
ATOM 603 C C . PHE A 1 80 ? -6.426 -1.996 -0.138 1.00 94.56 80 PHE A C 1
ATOM 605 O O . PHE A 1 80 ? -7.630 -2.215 -0.215 1.00 94.56 80 PHE A O 1
ATOM 612 N N . MET A 1 81 ? -5.681 -1.690 -1.204 1.00 93.94 81 MET A N 1
ATOM 613 C CA . MET A 1 81 ? -6.237 -1.551 -2.555 1.00 93.94 81 MET A CA 1
ATOM 614 C C . MET A 1 81 ? -6.900 -2.847 -3.050 1.00 93.94 81 MET A C 1
ATOM 616 O O . MET A 1 81 ? -7.985 -2.806 -3.620 1.00 93.94 81 MET A O 1
ATOM 620 N N . ARG A 1 82 ? -6.299 -4.010 -2.771 1.00 91.25 82 ARG A N 1
ATOM 621 C CA . ARG A 1 82 ? -6.842 -5.326 -3.152 1.00 91.25 82 ARG A CA 1
ATOM 622 C C . ARG A 1 82 ? -7.934 -5.845 -2.206 1.00 91.25 82 ARG A C 1
ATOM 624 O O . ARG A 1 82 ? -8.459 -6.933 -2.430 1.00 91.25 82 ARG A O 1
ATOM 631 N N . GLY A 1 83 ? -8.255 -5.109 -1.138 1.00 91.69 83 GLY A N 1
ATOM 632 C CA . GLY A 1 83 ? -9.220 -5.524 -0.114 1.00 91.69 83 GLY A CA 1
ATOM 633 C C . GLY A 1 83 ? -8.755 -6.691 0.768 1.00 91.69 83 GLY A C 1
ATOM 634 O O . GLY A 1 83 ? -9.548 -7.253 1.518 1.00 91.69 83 GLY A O 1
ATOM 635 N N . GLU A 1 84 ? -7.476 -7.065 0.705 1.00 91.50 84 GLU A N 1
ATOM 636 C CA . GLU A 1 84 ? -6.870 -8.097 1.561 1.00 91.50 84 GLU A CA 1
ATOM 637 C C . GLU A 1 84 ? -6.659 -7.591 2.991 1.00 91.50 84 GLU A C 1
ATOM 639 O O . GLU A 1 84 ? -6.582 -8.369 3.944 1.00 91.50 84 GLU A O 1
ATOM 644 N N . ARG A 1 85 ? -6.581 -6.266 3.141 1.00 91.69 85 ARG A N 1
ATOM 645 C CA . ARG A 1 85 ? -6.602 -5.572 4.421 1.00 91.69 85 ARG A CA 1
ATOM 646 C C . ARG A 1 85 ? -7.803 -4.636 4.459 1.00 91.69 85 ARG A C 1
ATOM 648 O O . ARG A 1 85 ? -7.957 -3.783 3.593 1.00 91.69 85 ARG A O 1
ATOM 655 N N . GLU A 1 86 ? -8.637 -4.790 5.478 1.00 91.75 86 GLU A N 1
ATOM 656 C CA . GLU A 1 86 ? -9.848 -3.985 5.636 1.00 91.75 86 GLU A CA 1
ATOM 657 C C . GLU A 1 86 ? -9.523 -2.580 6.154 1.00 91.75 86 GLU A C 1
ATOM 659 O O . GLU A 1 86 ? -8.725 -2.418 7.082 1.00 91.75 86 GLU A O 1
ATOM 664 N N . ILE A 1 87 ? -10.185 -1.567 5.592 1.00 92.19 87 ILE A N 1
ATOM 665 C CA . ILE A 1 87 ? -10.188 -0.203 6.128 1.00 92.19 87 ILE A CA 1
ATOM 666 C C . ILE A 1 87 ? -11.348 -0.099 7.128 1.00 92.19 87 ILE A C 1
ATOM 668 O O . ILE A 1 87 ? -12.501 -0.265 6.726 1.00 92.19 87 ILE A O 1
ATOM 672 N N . PRO A 1 88 ? -11.091 0.158 8.425 1.00 92.00 88 PRO A N 1
ATOM 673 C CA . PRO A 1 88 ? -12.160 0.291 9.410 1.00 92.00 88 PRO A CA 1
ATOM 674 C C . PRO A 1 88 ? -13.134 1.424 9.060 1.00 92.00 88 PRO A C 1
ATOM 676 O O . PRO A 1 88 ? -12.706 2.507 8.670 1.00 92.00 88 PRO A O 1
ATOM 679 N N . ALA A 1 89 ? -14.435 1.214 9.281 1.00 88.38 89 ALA A N 1
ATOM 680 C CA . ALA A 1 89 ? -15.480 2.174 8.902 1.00 88.38 89 ALA A CA 1
ATOM 681 C C . ALA A 1 89 ? -15.364 3.542 9.601 1.00 88.38 89 ALA A C 1
ATOM 683 O O . ALA A 1 89 ? -15.828 4.545 9.070 1.00 88.38 89 ALA A O 1
ATOM 684 N N . GLY A 1 90 ? -14.749 3.588 10.787 1.00 87.50 90 GLY A N 1
ATOM 685 C CA . GLY A 1 90 ? -14.508 4.832 11.522 1.00 87.50 90 GLY A CA 1
ATOM 686 C C . GLY A 1 90 ? -13.215 5.567 11.144 1.00 87.50 90 GLY A C 1
ATOM 687 O O . GLY A 1 90 ? -12.871 6.533 11.822 1.00 87.50 90 GLY A O 1
ATOM 688 N N . VAL A 1 91 ? -12.473 5.111 10.126 1.00 91.19 91 VAL A N 1
ATOM 689 C CA . VAL A 1 91 ? -11.357 5.882 9.560 1.00 91.19 91 VAL A CA 1
ATOM 690 C C . VAL A 1 91 ? -11.913 7.098 8.825 1.00 91.19 91 VAL A C 1
ATOM 692 O O . VAL A 1 91 ? -12.866 6.990 8.055 1.00 91.19 91 VAL A O 1
ATOM 695 N N . ASP A 1 92 ? -11.293 8.251 9.058 1.00 92.00 92 ASP A N 1
ATOM 696 C CA . ASP A 1 92 ? -11.572 9.468 8.306 1.00 92.00 92 ASP A CA 1
ATOM 697 C C . ASP A 1 92 ? -11.172 9.275 6.837 1.00 92.00 92 ASP A C 1
ATOM 699 O O . A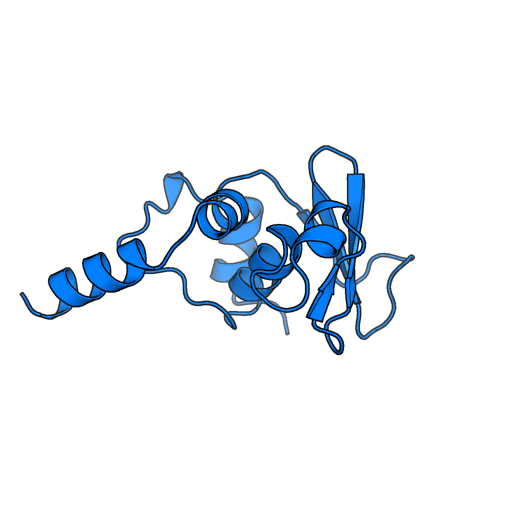SP A 1 92 ? -9.985 9.178 6.517 1.00 92.00 92 ASP A O 1
ATOM 703 N N . ARG A 1 93 ? -12.170 9.187 5.950 1.00 91.75 93 ARG A N 1
ATOM 704 C CA . ARG A 1 93 ? -11.932 9.000 4.516 1.00 91.75 93 ARG A CA 1
ATOM 705 C C . ARG A 1 93 ? -11.256 10.211 3.887 1.00 91.75 93 ARG A C 1
ATOM 707 O O . ARG A 1 93 ? -10.493 10.003 2.962 1.00 91.75 93 ARG A O 1
ATOM 714 N N . GLU A 1 94 ? -11.455 11.427 4.398 1.00 92.75 94 GLU A N 1
ATOM 715 C CA . GLU A 1 94 ? -10.800 12.632 3.856 1.00 92.75 94 GLU A CA 1
ATOM 716 C C . GLU A 1 94 ? -9.284 12.642 4.120 1.00 92.75 94 GLU A C 1
ATOM 718 O O . GLU A 1 94 ? -8.543 13.390 3.489 1.00 92.75 94 GLU A O 1
ATOM 723 N N . ALA A 1 95 ? -8.808 11.808 5.050 1.00 94.19 95 ALA A N 1
ATOM 724 C CA . ALA A 1 95 ? -7.387 11.626 5.320 1.00 94.19 95 ALA A CA 1
ATOM 725 C C . ALA A 1 95 ? -6.743 10.512 4.475 1.00 94.19 95 ALA A C 1
ATOM 727 O O . ALA A 1 95 ? -5.517 10.370 4.503 1.00 94.19 95 ALA A O 1
ATOM 728 N N . ILE A 1 96 ? -7.540 9.690 3.783 1.00 95.88 96 ILE A N 1
ATOM 729 C CA . ILE A 1 96 ? -7.031 8.635 2.903 1.00 95.88 96 ILE A CA 1
ATOM 730 C C . ILE A 1 96 ? -6.559 9.286 1.607 1.00 95.88 96 ILE A C 1
ATOM 732 O O . ILE A 1 96 ? -7.207 10.182 1.083 1.00 95.88 96 ILE A O 1
ATOM 736 N N . ASP A 1 97 ? -5.423 8.821 1.103 1.00 96.44 97 ASP A N 1
ATOM 737 C CA . ASP A 1 97 ? -4.872 9.273 -0.166 1.00 96.44 97 ASP A CA 1
ATOM 738 C C . ASP A 1 97 ? -5.879 9.103 -1.314 1.00 96.44 97 ASP A C 1
ATOM 740 O O . ASP A 1 97 ? -6.426 8.011 -1.504 1.00 96.44 97 ASP A O 1
ATOM 744 N N . ASP A 1 98 ? -6.083 10.167 -2.091 1.00 94.12 98 ASP A N 1
ATOM 745 C CA . ASP A 1 98 ? -7.117 10.240 -3.129 1.00 94.12 98 ASP A CA 1
ATOM 746 C C . ASP A 1 98 ? -6.976 9.100 -4.151 1.00 94.12 98 ASP A C 1
ATOM 748 O O . ASP A 1 98 ? -7.950 8.411 -4.446 1.00 94.12 98 ASP A O 1
ATOM 752 N N . ALA A 1 99 ? -5.747 8.808 -4.594 1.00 91.06 99 ALA A N 1
ATOM 753 C CA . ALA A 1 99 ? -5.474 7.733 -5.552 1.00 91.06 99 ALA A CA 1
ATOM 754 C C . ALA A 1 99 ? -5.883 6.342 -5.026 1.00 91.06 99 ALA A C 1
ATOM 756 O O . ALA A 1 99 ? -6.302 5.468 -5.790 1.00 91.06 99 ALA A O 1
ATOM 757 N N . LEU A 1 100 ? -5.775 6.120 -3.708 1.00 93.31 100 LEU A N 1
ATOM 758 C CA . LEU A 1 100 ? -6.232 4.882 -3.077 1.00 93.31 100 LEU A CA 1
ATOM 759 C C . LEU A 1 100 ? -7.759 4.834 -2.982 1.00 93.31 100 LEU A C 1
ATOM 761 O O . LEU A 1 100 ? -8.337 3.775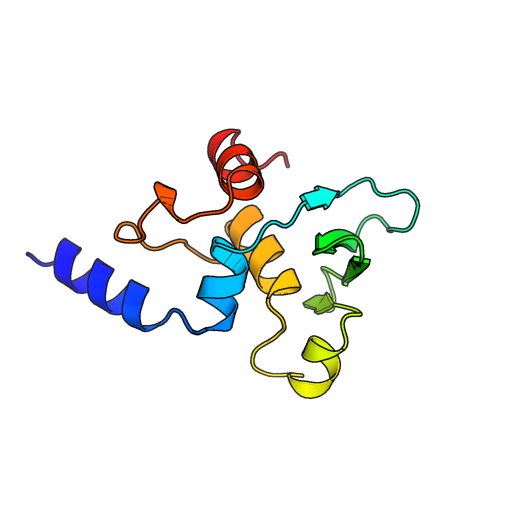 -3.221 1.00 93.31 100 LEU A O 1
ATOM 765 N N . LEU A 1 101 ? -8.405 5.947 -2.625 1.00 92.00 101 LEU A N 1
ATOM 766 C CA . LEU A 1 101 ? -9.866 6.023 -2.572 1.00 92.00 101 LEU A CA 1
ATOM 767 C C . LEU A 1 101 ? -10.484 5.733 -3.935 1.00 92.00 101 LEU A C 1
ATOM 769 O O . LEU A 1 101 ? -11.356 4.873 -4.017 1.00 92.00 101 LEU A O 1
ATOM 773 N N . GLU A 1 102 ? -9.980 6.380 -4.988 1.00 89.81 102 GLU A N 1
ATOM 774 C CA . GLU A 1 102 ? -10.423 6.164 -6.368 1.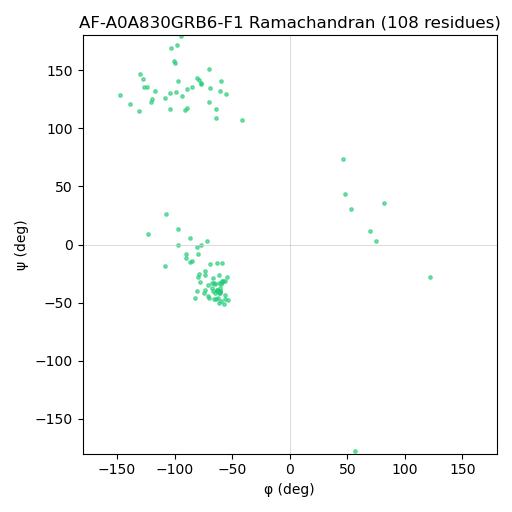00 89.81 102 GLU A CA 1
ATOM 775 C C . GLU A 1 102 ? -10.357 4.675 -6.737 1.00 89.81 102 GLU A C 1
ATOM 777 O O . GLU A 1 102 ? -11.350 4.099 -7.173 1.00 89.81 102 GLU A O 1
ATOM 782 N N . HIS A 1 103 ? -9.238 4.000 -6.446 1.00 86.00 103 HIS A N 1
ATOM 783 C CA . HIS A 1 103 ? -9.087 2.564 -6.718 1.00 86.00 103 HIS A CA 1
ATOM 784 C C . HIS A 1 103 ? -10.096 1.677 -5.977 1.00 86.00 103 HIS A C 1
ATOM 786 O O . HIS A 1 103 ? -10.575 0.678 -6.523 1.00 86.00 103 HIS A O 1
ATOM 792 N N . ILE A 1 104 ? -10.378 1.995 -4.713 1.00 86.81 104 ILE A N 1
ATOM 793 C CA . ILE A 1 104 ? -11.300 1.210 -3.887 1.00 86.81 104 ILE A CA 1
ATOM 794 C C . ILE A 1 104 ? -12.748 1.446 -4.334 1.00 86.81 104 ILE A C 1
ATOM 796 O O . ILE A 1 104 ? -13.535 0.498 -4.379 1.00 86.81 104 ILE A O 1
ATOM 800 N N . ASP A 1 105 ? -13.092 2.686 -4.682 1.00 83.38 105 ASP A N 1
ATOM 801 C CA . ASP A 1 105 ? -14.448 3.092 -5.052 1.00 83.38 105 ASP A CA 1
ATOM 802 C C . ASP A 1 105 ? -14.816 2.682 -6.490 1.00 83.38 105 ASP A C 1
ATOM 804 O O . ASP A 1 105 ? -15.956 2.277 -6.727 1.00 83.38 105 ASP A O 1
ATOM 808 N N . ASP A 1 106 ? -13.852 2.652 -7.419 1.00 75.12 106 ASP A N 1
ATOM 809 C CA . ASP A 1 106 ? -14.030 2.107 -8.778 1.00 75.12 106 ASP A CA 1
ATOM 810 C C . ASP A 1 106 ? -14.141 0.568 -8.810 1.00 75.12 106 ASP A C 1
ATOM 812 O O . ASP A 1 106 ? -14.300 -0.047 -9.867 1.00 75.12 106 ASP A O 1
ATOM 816 N N . GLY A 1 107 ? -14.131 -0.078 -7.640 1.00 55.88 107 GLY A N 1
ATOM 817 C CA . GLY A 1 107 ? -14.406 -1.501 -7.504 1.00 55.88 107 GLY A CA 1
ATOM 818 C C . GLY A 1 107 ? -13.208 -2.388 -7.812 1.00 55.88 107 GLY A C 1
ATOM 819 O O . GLY A 1 107 ? -13.414 -3.479 -8.344 1.00 55.88 107 GLY A O 1
ATOM 820 N N . GLY A 1 108 ? -11.993 -1.939 -7.459 1.00 51.16 108 GLY A N 1
ATOM 821 C CA . GLY A 1 108 ? -10.766 -2.737 -7.454 1.00 51.16 108 GLY A CA 1
ATOM 822 C C . GLY A 1 108 ? -10.615 -3.560 -8.725 1.00 51.16 108 GLY A C 1
ATOM 823 O O . GLY A 1 108 ? -10.851 -4.768 -8.690 1.00 51.16 108 GLY A O 1
ATOM 824 N N . SER A 1 109 ? -10.287 -2.895 -9.839 1.00 38.50 109 SER A N 1
ATOM 825 C CA . SER A 1 109 ? -10.087 -3.525 -11.149 1.00 38.50 109 SER A CA 1
ATOM 826 C C . SER A 1 109 ? -9.305 -4.834 -11.008 1.00 38.50 109 SER A C 1
ATOM 828 O O . SER A 1 109 ? -8.120 -4.837 -10.676 1.00 38.50 109 SER A O 1
ATOM 830 N N . ARG A 1 110 ? -10.040 -5.936 -11.187 1.00 41.31 110 ARG A N 1
ATOM 831 C CA . ARG A 1 110 ? -9.542 -7.311 -11.257 1.00 41.31 110 ARG A CA 1
ATOM 832 C C . ARG A 1 110 ? -8.801 -7.561 -12.555 1.00 41.31 110 ARG A C 1
ATOM 834 O O . ARG A 1 110 ? -9.281 -7.060 -13.597 1.00 41.31 110 ARG A O 1
#

Radius of gyration: 14.2 Å; Cα contacts (8 Å, |Δi|>4): 140; chains: 1; bounding box: 38×27×38 Å

Mean predicted aligned error: 5.17 Å

Secondary structure (DSSP, 8-state):
-HHHHHHHHHHTT--HHHHHHHHS-EEEESS-TT--TTEEEEEETTEEEEEETTTTEE-SHHHHTTTTTT--HHHHHHHHHTTSSPPPTTS-GGGS-HHHHHHHHTT---

Foldseek 3Di:
DVLVVVLVVLVVPQDPLNLCLFAADKAKACPPPPDDNQWIWIAHPNDIWIARNVQLAIPDPVQVVQPPHDGGSRSSNVCLLQVVDDDRPPDDNVRGHPNSVCSVVVPNDD

Organism: NCBI:txid1427151

InterPro domains:
  IPR007527 Zinc finger, SWIM-type [PS50966] (49-83)

Nearest PDB structures (foldseek):
  2d9w-assembly1_A  TM=3.908E-01  e=7.642E+00  Homo sapiens
  8y7p-assembly1_A  TM=3.042E-01  e=6.357E+00  Homo sapiens